Protein AF-A0A356QNK2-F1 (afdb_monomer)

pLDDT: mean 89.59, std 8.67, range [55.88, 98.56]

Radius of gyration: 54.63 Å; Cα contacts (8 Å, |Δi|>4): 125; chains: 1; bounding box: 116×27×136 Å

Mean predicted aligned error: 14.93 Å

Foldseek 3Di:
DKWAQQDLVQQWIFDADPVPRDTQDIDHADPQQWDDDPNDIDRDDDRDDHGDMDDDDDPPPDDPDCVVVVVVVVQQQDPPVCGGPVSVVVVVVVVVVVVVVVVVVVVVVVVVVVVVVVVVVCVVPVDDVVVVVVVVVVVVVVVVVVVVVVVVVVVVVVVVVVVD

Secondary structure (DSSP, 8-state):
-EEEEEETTTTEEEEE-TTT--EEEEEE--TTSEEEETTEEEE--S---TT-EEE----TT-TT--HHHHHHHHGGG--SSS--HHHHHHHHHHHHHHHHHHHHHHHHHHHHHHHHHHHHHHHHH---HHHHHHHHHHHHHHHHHHHHHHHHHHHHHHHHHHT-

Solvent-accessible surface area (backbone atoms only — not comparable to full-atom values): 9399 Å² total; per-residue (Å²): 65,31,41,34,26,73,31,46,91,73,36,29,34,33,35,25,40,66,88,78,65,44,81,74,47,76,48,58,42,48,100,79,37,34,41,78,55,99,95,42,80,48,71,63,83,83,88,73,49,61,72,42,73,44,79,53,75,84,69,88,82,44,94,86,67,54,64,70,57,52,53,57,57,46,49,53,64,31,82,86,79,66,46,15,62,67,47,44,52,50,49,54,53,50,52,51,51,53,51,53,51,52,51,51,54,53,48,55,52,49,54,50,52,49,51,53,49,52,52,51,49,48,62,72,71,49,74,54,64,67,59,52,48,50,52,49,50,52,52,50,51,51,50,53,49,51,54,49,52,51,51,53,50,52,51,53,52,48,52,58,62,76,72,112

Sequence (164 aa):
MTVNVIDASTGKVEFLDTATGSSLATRTLDSNQKVKAVGLEVELKGVLQTDDKFHITSNKNGSGDARNLFEIVSLQNSTDGTGGFSDIFASVVSGLGSTLQSTRVTNGSAEALHSASLEIEAGFSGVSLDEEAANLLQQQQAYQASARILSTAREIFRTLIDSI

Nearest PDB structures (foldseek):
  7peq-assembly1_AJ  TM=3.932E-01  e=8.819E+00  Homo sapiens

Structure (mmCIF, N/CA/C/O backbone):
data_AF-A0A356QNK2-F1
#
_entry.id   AF-A0A356QNK2-F1
#
loop_
_atom_site.group_PDB
_atom_site.id
_atom_site.type_symbol
_atom_site.label_atom_id
_atom_site.label_alt_id
_atom_site.label_comp_id
_atom_site.label_asym_id
_atom_site.label_entity_id
_atom_site.label_seq_id
_atom_site.pdbx_PDB_ins_code
_atom_site.Cartn_x
_atom_site.Cartn_y
_atom_site.Cartn_z
_atom_site.occupancy
_atom_site.B_iso_or_equiv
_atom_site.auth_seq_id
_atom_site.auth_comp_id
_atom_site.auth_asym_id
_atom_site.auth_atom_id
_atom_site.pdbx_PDB_model_num
ATOM 1 N N . MET A 1 1 ? 19.751 8.674 -38.294 1.00 92.25 1 MET A N 1
ATOM 2 C CA . MET A 1 1 ? 21.222 8.619 -38.393 1.00 92.25 1 MET A CA 1
ATOM 3 C C . MET A 1 1 ? 21.583 7.818 -39.627 1.00 92.25 1 MET A C 1
ATOM 5 O O . MET A 1 1 ? 20.882 6.858 -39.928 1.00 92.25 1 MET A O 1
ATOM 9 N N . THR A 1 2 ? 22.629 8.205 -40.344 1.00 94.06 2 THR A N 1
ATOM 10 C CA . THR A 1 2 ? 23.086 7.488 -41.540 1.00 94.06 2 THR A CA 1
ATOM 11 C C . THR A 1 2 ? 24.505 6.991 -41.304 1.00 94.06 2 THR A C 1
ATOM 13 O O . THR A 1 2 ? 25.341 7.755 -40.835 1.00 94.06 2 THR A O 1
ATOM 16 N N . VAL A 1 3 ? 24.776 5.727 -41.609 1.00 95.75 3 VAL A N 1
ATOM 17 C CA . VAL A 1 3 ? 26.130 5.166 -41.636 1.00 95.75 3 VAL A CA 1
ATOM 18 C C . VAL A 1 3 ? 26.544 5.060 -43.094 1.00 95.75 3 VAL A C 1
ATOM 20 O O . VAL A 1 3 ? 25.892 4.353 -43.857 1.00 95.75 3 VAL A O 1
ATOM 23 N N . ASN A 1 4 ? 27.583 5.793 -43.477 1.00 96.00 4 ASN A N 1
ATOM 24 C CA . ASN A 1 4 ? 28.154 5.775 -44.817 1.00 96.00 4 ASN A CA 1
ATOM 25 C C . ASN A 1 4 ? 29.465 4.983 -44.818 1.00 96.00 4 ASN A C 1
ATOM 27 O O . ASN A 1 4 ? 30.330 5.224 -43.972 1.00 96.00 4 ASN A O 1
ATOM 31 N N . VAL A 1 5 ? 29.640 4.061 -45.760 1.00 96.50 5 VAL A N 1
ATOM 32 C CA . VAL A 1 5 ? 30.906 3.344 -45.948 1.00 96.50 5 VAL A CA 1
ATOM 33 C C . VAL A 1 5 ? 31.844 4.226 -46.766 1.00 96.50 5 VAL A C 1
ATOM 35 O O . VAL A 1 5 ? 31.674 4.399 -47.967 1.00 96.50 5 VAL A O 1
ATOM 38 N N . ILE A 1 6 ? 32.851 4.800 -46.111 1.00 96.56 6 ILE A N 1
ATOM 39 C CA . ILE A 1 6 ? 33.817 5.707 -46.750 1.00 96.56 6 ILE A CA 1
ATOM 40 C C . ILE A 1 6 ? 34.873 4.926 -47.528 1.00 96.56 6 ILE A C 1
ATOM 42 O O . ILE A 1 6 ? 35.357 5.393 -48.555 1.00 96.56 6 ILE A O 1
ATOM 46 N N . ASP A 1 7 ? 35.240 3.746 -47.034 1.00 95.75 7 ASP A N 1
ATOM 47 C CA . ASP A 1 7 ? 36.164 2.848 -47.713 1.00 95.75 7 ASP A CA 1
ATOM 48 C C . ASP A 1 7 ? 35.915 1.407 -47.265 1.00 95.75 7 ASP A C 1
ATOM 50 O O . ASP A 1 7 ? 36.208 1.027 -46.128 1.00 95.75 7 ASP A O 1
ATOM 54 N N . ALA A 1 8 ? 35.379 0.598 -48.178 1.00 92.31 8 ALA A N 1
ATOM 55 C CA . ALA A 1 8 ? 35.088 -0.805 -47.915 1.00 92.31 8 ALA A CA 1
ATOM 56 C C . ALA A 1 8 ? 36.351 -1.664 -47.731 1.00 92.31 8 ALA A C 1
ATOM 58 O O . ALA A 1 8 ? 36.305 -2.657 -47.010 1.00 92.31 8 ALA A O 1
ATOM 59 N N . SER A 1 9 ? 37.485 -1.289 -48.336 1.00 92.25 9 SER A N 1
ATOM 60 C CA . SER A 1 9 ? 38.729 -2.071 -48.262 1.00 92.25 9 SER A CA 1
ATOM 61 C C . SER A 1 9 ? 39.385 -1.994 -46.885 1.00 92.25 9 SER A C 1
ATOM 63 O O . SER A 1 9 ? 39.953 -2.973 -46.404 1.00 92.25 9 SER A O 1
ATOM 65 N N . THR A 1 10 ? 39.259 -0.839 -46.232 1.00 92.00 10 THR A N 1
ATOM 66 C CA . THR A 1 10 ? 39.764 -0.607 -44.875 1.00 92.00 10 THR A CA 1
ATOM 67 C C . THR A 1 10 ? 38.680 -0.747 -43.811 1.00 92.00 10 THR A C 1
ATOM 69 O O . THR A 1 10 ? 38.996 -0.694 -42.626 1.00 92.00 10 THR A O 1
ATOM 72 N N . GLY A 1 11 ? 37.412 -0.923 -44.203 1.00 92.88 11 GLY A N 1
ATOM 73 C CA . GLY A 1 11 ? 36.267 -0.971 -43.292 1.00 92.88 11 GLY A CA 1
ATOM 74 C C . GLY A 1 11 ? 35.960 0.380 -42.639 1.00 92.88 11 GLY A C 1
ATOM 75 O O . GLY A 1 11 ? 35.397 0.424 -41.545 1.00 92.88 11 GLY A O 1
ATOM 76 N N . LYS A 1 12 ? 36.368 1.494 -43.255 1.00 96.31 12 LYS A N 1
ATOM 77 C CA . LYS A 1 12 ? 36.163 2.838 -42.708 1.00 96.31 12 LYS A CA 1
ATOM 78 C C . LYS A 1 12 ? 34.731 3.299 -42.961 1.00 96.31 12 LYS A C 1
ATOM 80 O O . LYS A 1 12 ? 34.274 3.352 -44.101 1.00 96.31 12 LYS A O 1
ATOM 85 N N . VAL A 1 13 ? 34.049 3.698 -41.895 1.00 96.75 13 VAL A N 1
ATOM 86 C CA . VAL A 1 13 ? 32.658 4.156 -41.908 1.00 96.75 13 VAL A CA 1
ATOM 87 C C . VAL A 1 13 ? 32.516 5.517 -41.234 1.00 96.75 13 VAL A C 1
ATOM 89 O O . VAL A 1 13 ? 33.253 5.865 -40.306 1.00 96.75 13 VAL A O 1
ATOM 92 N N . GLU A 1 14 ? 31.540 6.289 -41.687 1.00 96.62 14 GLU A N 1
ATOM 93 C CA . GLU A 1 14 ? 31.178 7.585 -41.131 1.00 96.62 14 GLU A CA 1
ATOM 94 C C . GLU A 1 14 ? 29.727 7.584 -40.658 1.00 96.62 14 GLU A C 1
ATOM 96 O O . GLU A 1 14 ? 28.812 7.184 -41.371 1.00 96.62 14 GLU A O 1
ATOM 101 N N . PHE A 1 15 ? 29.528 8.048 -39.433 1.00 96.00 15 PHE A N 1
ATOM 102 C CA . PHE A 1 15 ? 28.234 8.266 -38.817 1.00 96.00 15 PHE A CA 1
ATOM 103 C C . PHE A 1 15 ? 27.847 9.717 -39.045 1.00 96.00 15 PHE A C 1
ATOM 105 O O . PHE A 1 15 ? 28.530 10.624 -38.574 1.00 96.00 15 PHE A O 1
ATOM 112 N N . LEU A 1 16 ? 26.744 9.922 -39.751 1.00 95.44 16 LEU A N 1
ATOM 113 C CA . LEU A 1 16 ? 26.217 11.222 -40.133 1.00 95.44 16 LEU A CA 1
ATOM 114 C C . LEU A 1 16 ? 24.872 11.459 -39.444 1.00 95.44 16 LEU A C 1
ATOM 116 O O . LEU A 1 16 ? 24.028 10.555 -39.340 1.00 95.44 16 LEU A O 1
ATOM 120 N N . ASP A 1 17 ? 24.642 12.698 -39.020 1.00 93.38 17 ASP A N 1
ATOM 121 C CA . ASP A 1 17 ? 23.296 13.156 -38.710 1.00 93.38 17 ASP A CA 1
ATOM 122 C C . ASP A 1 17 ? 22.468 13.166 -40.003 1.00 93.38 17 ASP A C 1
ATOM 124 O O . ASP A 1 17 ? 22.880 13.725 -41.018 1.00 93.38 17 ASP A O 1
ATOM 128 N N . THR A 1 18 ? 21.306 12.511 -39.998 1.00 89.94 18 THR A N 1
ATOM 129 C CA . THR A 1 18 ? 20.489 12.372 -41.216 1.00 89.94 18 THR A CA 1
ATOM 130 C C . THR A 1 18 ? 19.808 13.680 -41.614 1.00 89.94 18 THR A C 1
ATOM 132 O O . THR A 1 18 ? 19.515 13.857 -42.792 1.00 89.94 18 THR A O 1
ATOM 135 N N . ALA A 1 19 ? 19.537 14.577 -40.663 1.00 89.62 19 ALA A N 1
ATOM 136 C CA . ALA A 1 19 ? 18.851 15.836 -40.927 1.00 89.62 19 ALA A CA 1
ATOM 137 C C . ALA A 1 19 ? 19.824 16.925 -41.394 1.00 89.62 19 ALA A C 1
ATOM 139 O O . ALA A 1 19 ? 19.501 17.671 -42.315 1.00 89.62 19 ALA A O 1
ATOM 140 N N . THR A 1 20 ? 21.009 17.015 -40.784 1.00 91.31 20 THR A N 1
ATOM 141 C CA . THR A 1 20 ? 21.987 18.072 -41.096 1.00 91.31 20 THR A CA 1
ATOM 142 C C . THR A 1 20 ? 23.108 17.623 -42.030 1.00 91.31 20 THR A C 1
ATOM 144 O O . THR A 1 20 ? 23.834 18.466 -42.553 1.00 91.31 20 THR A O 1
ATOM 147 N N . GLY A 1 21 ? 23.298 16.312 -42.215 1.00 89.25 21 GLY A N 1
ATOM 148 C CA . GLY A 1 21 ? 24.446 15.756 -42.936 1.00 89.25 21 GLY A CA 1
ATOM 149 C C . GLY A 1 21 ? 25.779 15.951 -42.207 1.00 89.25 21 GLY A C 1
ATOM 150 O O . GLY A 1 21 ? 26.836 15.716 -42.784 1.00 89.25 21 GLY A O 1
ATOM 151 N N . SER A 1 22 ? 25.759 16.409 -40.952 1.00 94.00 22 SER A N 1
ATOM 152 C CA . SER A 1 22 ? 26.977 16.645 -40.180 1.00 94.00 22 SER A CA 1
ATOM 153 C C . SER A 1 22 ? 27.625 15.327 -39.764 1.00 94.00 22 SER A C 1
ATOM 155 O O . SER A 1 22 ? 26.939 14.414 -39.303 1.00 94.00 22 SER A O 1
ATOM 157 N N . SER A 1 23 ? 28.951 15.246 -39.881 1.00 95.00 23 SER A N 1
ATOM 158 C CA . SER A 1 23 ? 29.724 14.110 -39.372 1.00 95.00 23 SER A CA 1
ATOM 159 C C . SER A 1 23 ? 29.684 14.090 -37.846 1.00 95.00 23 SER A C 1
ATOM 161 O O . SER A 1 23 ? 30.056 15.060 -37.185 1.00 95.00 23 SER A O 1
ATOM 163 N N . LEU A 1 24 ? 29.196 12.984 -37.290 1.00 94.06 24 LEU A N 1
ATOM 164 C CA . LEU A 1 24 ? 29.104 12.733 -35.854 1.00 94.06 24 LEU A CA 1
ATOM 165 C C . LEU A 1 24 ? 30.300 11.918 -35.357 1.00 94.06 24 LEU A C 1
ATOM 167 O O . LEU A 1 24 ? 30.791 12.136 -34.250 1.00 94.06 24 LEU A O 1
ATOM 171 N N . ALA A 1 25 ? 30.760 10.955 -36.159 1.00 95.19 25 ALA A N 1
ATOM 172 C CA . ALA A 1 25 ? 31.943 10.157 -35.866 1.00 95.19 25 ALA A CA 1
ATOM 173 C C . ALA A 1 25 ? 32.445 9.422 -37.113 1.00 95.19 25 ALA A C 1
ATOM 175 O O . ALA A 1 25 ? 31.658 8.899 -37.890 1.00 95.19 25 ALA A O 1
ATOM 176 N N . THR A 1 26 ? 33.758 9.251 -37.233 1.00 95.94 26 THR A N 1
ATOM 177 C CA . THR A 1 26 ? 34.367 8.334 -38.209 1.00 95.94 26 THR A CA 1
ATOM 178 C C . THR A 1 26 ? 35.043 7.191 -37.471 1.00 95.94 26 THR A C 1
ATOM 180 O O . THR A 1 26 ? 35.803 7.427 -36.529 1.00 95.94 26 THR A O 1
ATOM 183 N N . ARG A 1 27 ? 34.779 5.949 -37.863 1.00 95.81 27 ARG A N 1
ATOM 184 C CA . ARG A 1 27 ? 35.335 4.757 -37.213 1.00 95.81 27 ARG A CA 1
ATOM 185 C C . ARG A 1 27 ? 35.735 3.717 -38.251 1.00 95.81 27 ARG A C 1
ATOM 187 O O . ARG A 1 27 ? 35.353 3.814 -39.410 1.00 95.81 27 ARG A O 1
ATOM 194 N N . THR A 1 28 ? 36.500 2.730 -37.816 1.00 96.44 28 THR A N 1
ATOM 195 C CA . THR A 1 28 ? 36.845 1.560 -38.621 1.00 96.44 28 THR A CA 1
ATOM 196 C C . THR A 1 28 ? 36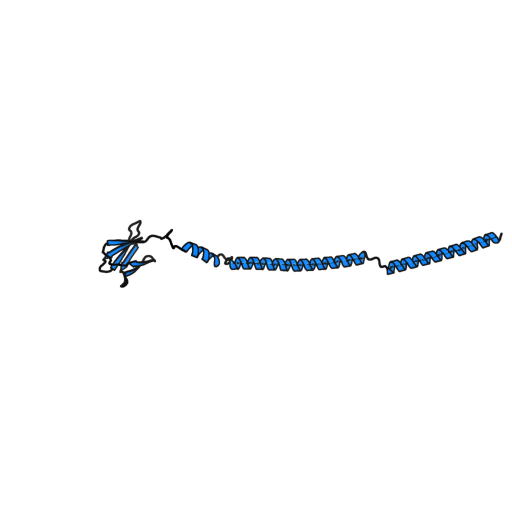.166 0.348 -38.005 1.00 96.44 28 THR A C 1
ATOM 198 O O . THR A 1 28 ? 36.162 0.209 -36.781 1.00 96.44 28 THR A O 1
ATOM 201 N N . LEU A 1 29 ? 35.550 -0.477 -38.845 1.00 95.81 29 LEU A N 1
ATOM 202 C CA . LEU A 1 29 ? 34.928 -1.732 -38.445 1.00 95.81 29 LEU A CA 1
ATOM 203 C C . LEU A 1 29 ? 35.991 -2.718 -37.939 1.00 95.81 29 LEU A C 1
ATOM 205 O O . LEU A 1 29 ? 37.120 -2.735 -38.430 1.00 95.81 29 LEU A O 1
ATOM 209 N N . ASP A 1 30 ? 35.629 -3.543 -36.960 1.00 94.88 30 ASP A N 1
ATOM 210 C CA . ASP A 1 30 ? 36.471 -4.652 -36.516 1.00 94.88 30 ASP A CA 1
ATOM 211 C C . ASP A 1 30 ? 36.414 -5.851 -37.487 1.00 94.88 30 ASP A C 1
ATOM 213 O O . ASP A 1 30 ? 35.732 -5.830 -38.515 1.00 94.88 30 ASP A O 1
ATOM 217 N N . SER A 1 31 ? 37.123 -6.934 -37.153 1.00 91.06 31 SER A N 1
ATOM 218 C CA . SER A 1 31 ? 37.157 -8.162 -37.962 1.00 91.06 31 SER A CA 1
ATOM 219 C C . SER A 1 31 ? 35.792 -8.842 -38.134 1.00 91.06 31 SER A C 1
ATOM 221 O O . SER A 1 31 ? 35.639 -9.672 -39.025 1.00 91.06 31 SER A O 1
ATOM 223 N N . ASN A 1 32 ? 34.811 -8.507 -37.293 1.00 92.12 32 ASN A N 1
ATOM 224 C CA . ASN A 1 32 ? 33.440 -9.009 -37.352 1.00 92.12 32 ASN A CA 1
ATOM 225 C C . ASN A 1 32 ? 32.480 -7.998 -38.003 1.00 92.12 32 ASN A C 1
ATOM 227 O O . ASN A 1 32 ? 31.267 -8.156 -37.882 1.00 92.12 32 ASN A O 1
ATOM 231 N N . GLN A 1 33 ? 33.003 -6.959 -38.664 1.00 92.88 33 GLN A N 1
ATOM 232 C CA . GLN A 1 33 ? 32.224 -5.853 -39.228 1.00 92.88 33 GLN A CA 1
ATOM 233 C C . GLN A 1 33 ? 31.363 -5.118 -38.181 1.00 92.88 33 GLN A C 1
ATOM 235 O O . GLN A 1 33 ? 30.271 -4.625 -38.484 1.00 92.88 33 GLN A O 1
ATOM 240 N N . LYS A 1 34 ? 31.849 -5.034 -36.935 1.00 95.56 34 LYS A N 1
ATOM 241 C CA . LYS A 1 34 ? 31.191 -4.313 -35.839 1.00 95.56 34 LYS A CA 1
ATOM 242 C C . LYS A 1 34 ? 31.905 -3.018 -35.510 1.00 95.56 34 LYS A C 1
ATOM 244 O O . LYS A 1 34 ? 33.118 -2.885 -35.661 1.00 95.56 34 LYS A O 1
ATOM 249 N N . VAL A 1 35 ? 31.145 -2.052 -35.009 1.00 95.56 35 VAL A N 1
ATOM 250 C CA . VAL A 1 35 ? 31.686 -0.779 -34.537 1.00 95.56 35 VAL A CA 1
ATOM 251 C C . VAL A 1 35 ? 30.792 -0.150 -33.476 1.00 95.56 35 VAL A C 1
ATOM 253 O O . VAL A 1 35 ? 29.566 -0.213 -33.555 1.00 95.56 35 VAL A O 1
ATOM 256 N N . LYS A 1 36 ? 31.420 0.501 -32.491 1.00 95.38 36 LYS A N 1
ATOM 257 C CA . LYS A 1 36 ? 30.741 1.340 -31.498 1.00 95.38 36 LYS A CA 1
ATOM 258 C C . LYS A 1 36 ? 30.969 2.813 -31.806 1.00 95.38 36 LYS A C 1
ATOM 260 O O . LYS A 1 36 ? 32.108 3.283 -31.825 1.00 95.38 36 LYS A O 1
ATOM 265 N N . ALA A 1 37 ? 29.892 3.556 -32.011 1.00 93.00 37 ALA A N 1
ATOM 266 C CA . ALA A 1 37 ? 29.927 5.001 -32.204 1.00 93.00 37 ALA A CA 1
ATOM 267 C C . ALA A 1 37 ? 28.615 5.611 -31.719 1.00 93.00 37 ALA A C 1
ATOM 269 O O . ALA A 1 37 ? 27.583 4.951 -31.769 1.00 93.00 37 ALA A O 1
ATOM 270 N N . VAL A 1 38 ? 28.649 6.871 -31.266 1.00 90.94 38 VAL A N 1
ATOM 271 C CA . VAL A 1 38 ? 27.440 7.641 -30.900 1.00 90.94 38 VAL A CA 1
ATOM 272 C C . VAL A 1 38 ? 26.459 6.876 -29.987 1.00 90.94 38 VAL A C 1
ATOM 274 O O . VAL A 1 38 ? 25.247 6.990 -30.114 1.00 90.94 38 VAL A O 1
ATOM 277 N N . GLY A 1 39 ? 26.996 6.072 -29.058 1.00 88.75 39 GLY A N 1
ATOM 278 C CA . GLY A 1 39 ? 26.214 5.280 -28.098 1.00 88.75 39 GLY A CA 1
ATOM 279 C C . GLY A 1 39 ? 25.556 4.013 -28.662 1.00 88.75 39 GLY A C 1
ATOM 280 O O . GLY A 1 39 ? 24.824 3.349 -27.935 1.00 88.75 39 GLY A O 1
ATOM 281 N N . LEU A 1 40 ? 25.817 3.660 -29.922 1.00 89.69 40 LEU A N 1
ATOM 282 C CA . LEU A 1 40 ? 25.269 2.487 -30.602 1.00 89.69 40 LEU A CA 1
ATOM 283 C C . LEU A 1 40 ? 26.383 1.500 -30.969 1.00 89.69 40 LEU A C 1
ATOM 285 O O . LEU A 1 40 ? 27.487 1.904 -31.336 1.00 89.69 40 LEU A O 1
ATOM 289 N N . GLU A 1 41 ? 26.077 0.205 -30.896 1.00 93.69 41 GLU A N 1
ATOM 290 C CA . GLU A 1 41 ? 26.861 -0.854 -31.535 1.00 93.69 41 GLU A CA 1
ATOM 291 C C . GLU A 1 41 ? 26.154 -1.242 -32.835 1.00 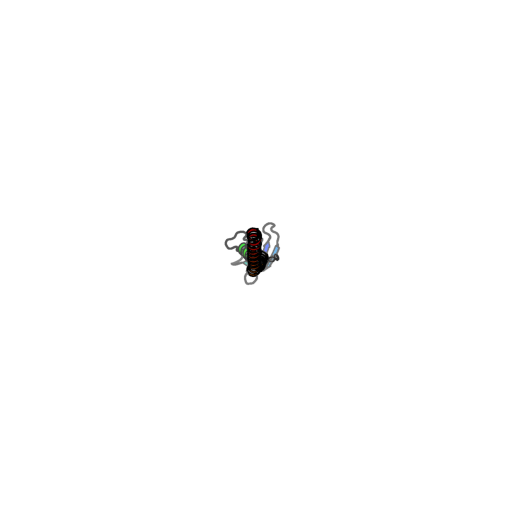93.69 41 GLU A C 1
ATOM 293 O O . GLU A 1 41 ? 24.972 -1.587 -32.824 1.00 93.69 41 GLU A O 1
ATOM 298 N N . VAL A 1 42 ? 26.865 -1.142 -33.955 1.00 92.62 42 VAL A N 1
ATOM 299 C CA . VAL A 1 42 ? 26.346 -1.461 -35.286 1.00 92.62 42 VAL A CA 1
ATOM 300 C C . VAL A 1 42 ? 27.165 -2.605 -35.859 1.00 92.62 42 VAL A C 1
ATOM 302 O O . VAL A 1 42 ? 28.391 -2.540 -35.878 1.00 92.62 42 VAL A O 1
ATOM 305 N N . GLU A 1 43 ? 26.473 -3.637 -36.330 1.00 94.88 43 GLU A N 1
ATOM 306 C CA . GLU A 1 43 ? 27.036 -4.744 -37.099 1.00 94.88 43 GLU A CA 1
ATOM 307 C C . GLU A 1 43 ? 26.515 -4.631 -38.530 1.00 94.88 43 GLU A C 1
ATOM 309 O O . GLU A 1 43 ? 25.303 -4.688 -38.757 1.00 94.88 43 GLU A O 1
ATOM 314 N N . LEU A 1 44 ? 27.422 -4.448 -39.486 1.00 92.38 44 LEU A N 1
ATOM 315 C CA . LEU A 1 44 ? 27.075 -4.470 -40.901 1.00 92.38 44 LEU A CA 1
ATOM 316 C C . LEU A 1 44 ? 27.298 -5.889 -41.422 1.00 92.38 44 LEU A C 1
ATOM 318 O O . LEU A 1 44 ? 28.328 -6.500 -41.159 1.00 92.38 44 LEU A O 1
ATOM 322 N N . LYS A 1 45 ? 26.306 -6.444 -42.118 1.00 91.19 45 LYS A N 1
ATOM 323 C CA . LYS A 1 45 ? 26.370 -7.806 -42.658 1.00 91.19 45 LYS A CA 1
ATOM 324 C C . LYS A 1 45 ? 26.374 -7.767 -44.175 1.00 91.19 45 LYS A C 1
ATOM 326 O O . LYS A 1 45 ? 25.572 -7.055 -44.771 1.00 91.19 45 LYS A O 1
ATOM 331 N N . GLY A 1 46 ? 27.210 -8.607 -44.778 1.00 90.00 46 GLY A N 1
ATOM 332 C CA . GLY A 1 46 ? 27.313 -8.769 -46.226 1.00 90.00 46 GLY A CA 1
ATOM 333 C C . GLY A 1 46 ? 28.672 -8.339 -46.773 1.00 90.00 46 GLY A C 1
ATOM 334 O O . GLY A 1 46 ? 29.664 -8.283 -46.045 1.00 90.00 46 GLY A O 1
ATOM 335 N N . VAL A 1 47 ? 28.706 -8.081 -48.080 1.00 90.81 47 VAL A N 1
ATOM 336 C CA . VAL A 1 47 ? 29.865 -7.509 -48.772 1.00 90.81 47 VAL A CA 1
ATOM 337 C C . VAL A 1 47 ? 29.613 -6.015 -48.907 1.00 90.81 47 VAL A C 1
ATOM 339 O O . VAL A 1 47 ? 28.707 -5.620 -49.634 1.00 90.81 47 VAL A O 1
ATOM 342 N N . LEU A 1 48 ? 30.385 -5.207 -48.184 1.00 93.31 48 LEU A N 1
ATOM 343 C CA . LEU A 1 48 ? 30.259 -3.751 -48.210 1.00 93.31 48 LEU A CA 1
ATOM 344 C C . LEU A 1 48 ? 30.908 -3.173 -49.467 1.00 93.31 48 LEU A C 1
ATOM 346 O O . LEU A 1 48 ? 31.970 -3.635 -49.895 1.00 93.31 48 LEU A O 1
ATOM 350 N N . GLN A 1 49 ? 30.302 -2.128 -50.017 1.00 95.69 49 GLN A N 1
ATOM 351 C CA . GLN A 1 49 ? 30.869 -1.306 -51.078 1.00 95.69 49 GLN A CA 1
ATOM 352 C C . GLN A 1 49 ? 31.086 0.123 -50.582 1.00 95.69 49 GLN A C 1
ATOM 354 O O . GLN A 1 49 ? 30.381 0.629 -49.711 1.00 95.69 49 GLN A O 1
ATOM 359 N N . THR A 1 50 ? 32.108 0.784 -51.123 1.00 95.06 50 THR A N 1
ATOM 360 C CA . THR A 1 50 ? 32.325 2.207 -50.857 1.00 95.06 50 THR A CA 1
ATOM 361 C C . THR A 1 50 ? 31.121 3.008 -51.361 1.00 95.06 50 THR A C 1
ATOM 363 O O . THR A 1 50 ? 30.675 2.791 -52.485 1.00 95.06 50 THR A O 1
ATOM 366 N N . ASP A 1 51 ? 30.645 3.943 -50.537 1.00 94.06 51 ASP A N 1
ATOM 367 C CA . ASP A 1 51 ? 29.409 4.734 -50.670 1.00 94.06 51 ASP A CA 1
ATOM 368 C C . ASP A 1 51 ? 28.092 4.008 -50.315 1.00 94.06 51 ASP A C 1
ATOM 370 O O . ASP A 1 51 ? 27.011 4.585 -50.476 1.00 94.06 51 ASP A O 1
ATOM 374 N N . ASP A 1 52 ? 28.150 2.793 -49.749 1.00 95.12 52 ASP A N 1
ATOM 375 C CA . ASP A 1 52 ? 26.975 2.168 -49.127 1.00 95.12 52 ASP A CA 1
ATOM 376 C C . ASP A 1 52 ? 26.438 3.027 -47.975 1.00 95.12 52 ASP A C 1
ATOM 378 O O . ASP A 1 52 ? 27.180 3.442 -47.078 1.00 95.12 52 ASP A O 1
ATOM 382 N N . LYS A 1 53 ? 25.117 3.246 -47.961 1.00 94.25 53 LYS A N 1
ATOM 383 C CA . LYS A 1 53 ? 24.422 4.073 -46.966 1.00 94.25 53 LYS A CA 1
ATOM 384 C C . LYS A 1 53 ? 23.360 3.271 -46.232 1.00 94.25 53 LYS A C 1
ATOM 386 O O . LYS A 1 53 ? 22.396 2.792 -46.824 1.00 94.25 53 LYS A O 1
ATOM 391 N N . PHE A 1 54 ? 23.498 3.202 -44.914 1.00 93.25 54 PHE A N 1
ATOM 392 C CA . PHE A 1 54 ? 22.548 2.543 -44.024 1.00 93.25 54 PHE A CA 1
ATOM 393 C C . PHE A 1 54 ? 21.844 3.578 -43.155 1.00 93.25 54 PHE A C 1
ATOM 395 O O . PHE A 1 54 ? 22.487 4.361 -42.456 1.00 93.25 54 PHE A O 1
ATOM 402 N N . HIS A 1 55 ? 20.514 3.574 -43.161 1.00 90.56 55 HIS A N 1
ATOM 403 C CA . HIS A 1 55 ? 19.723 4.477 -42.331 1.00 90.56 55 HIS A CA 1
ATOM 404 C C . HIS A 1 55 ? 19.278 3.779 -41.049 1.00 90.56 55 HIS A C 1
ATOM 406 O O . HIS A 1 55 ? 18.556 2.787 -41.075 1.00 90.56 55 HIS A O 1
ATOM 412 N N . ILE A 1 56 ? 19.690 4.336 -39.915 1.00 87.94 56 ILE A N 1
ATOM 413 C CA . ILE A 1 56 ? 19.273 3.912 -38.583 1.00 87.94 56 ILE A CA 1
ATOM 414 C C . ILE A 1 56 ? 18.229 4.910 -38.084 1.00 87.94 56 ILE A C 1
ATOM 416 O O . ILE A 1 56 ? 18.515 6.098 -37.875 1.00 87.94 56 ILE A O 1
ATOM 420 N N . THR A 1 57 ? 17.007 4.417 -37.903 1.00 84.38 57 THR A N 1
ATOM 421 C CA . THR A 1 57 ? 15.851 5.184 -37.431 1.00 84.38 57 THR A CA 1
ATOM 422 C C . THR A 1 57 ? 15.357 4.654 -36.092 1.00 84.38 57 THR A C 1
ATOM 424 O O . THR A 1 57 ? 15.476 3.467 -35.796 1.00 84.38 57 THR A O 1
ATOM 427 N N . SER A 1 58 ? 14.761 5.528 -35.279 1.00 77.62 58 SER A N 1
ATOM 428 C CA . SER A 1 58 ? 14.103 5.095 -34.046 1.00 77.62 58 SER A CA 1
ATOM 429 C C . SER A 1 58 ? 12.898 4.219 -34.374 1.00 77.62 58 SER A C 1
ATOM 431 O O . SER A 1 58 ? 12.055 4.594 -35.190 1.00 77.62 58 SER A O 1
ATOM 433 N N . ASN A 1 59 ? 12.785 3.079 -33.699 1.00 76.44 59 ASN A N 1
ATOM 434 C CA . ASN A 1 59 ? 11.664 2.165 -33.855 1.00 76.44 59 ASN A CA 1
ATOM 435 C C . ASN A 1 59 ? 10.441 2.621 -33.039 1.00 76.44 59 ASN A C 1
ATOM 437 O O . ASN A 1 59 ? 9.935 1.887 -32.198 1.00 76.44 59 ASN A O 1
ATOM 441 N N . LYS A 1 60 ? 9.997 3.872 -33.213 1.00 67.81 60 LYS A N 1
ATOM 442 C CA . LYS A 1 60 ? 9.033 4.512 -32.299 1.00 67.81 60 LYS A CA 1
ATOM 443 C C . LYS A 1 60 ? 7.643 3.845 -32.270 1.00 67.81 60 LYS A C 1
ATOM 445 O O . LYS A 1 60 ? 6.885 4.173 -31.376 1.00 67.81 60 LYS A O 1
ATOM 450 N N . ASN A 1 61 ? 7.337 2.912 -33.179 1.00 68.75 61 ASN A N 1
ATOM 45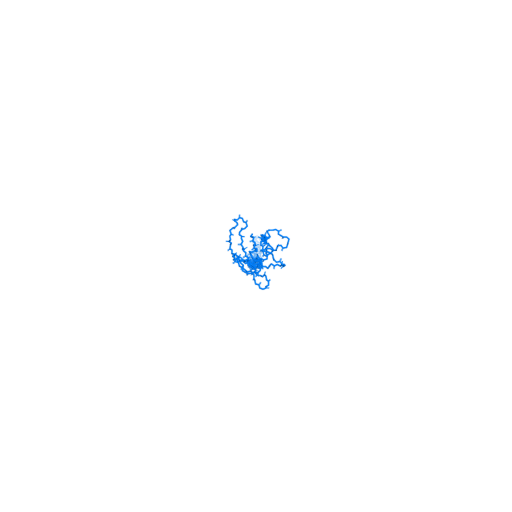1 C CA . ASN A 1 61 ? 6.095 2.120 -33.219 1.00 68.75 61 ASN A CA 1
ATOM 452 C C . ASN A 1 61 ? 6.303 0.737 -33.877 1.00 68.75 61 ASN A C 1
ATOM 454 O O . ASN A 1 61 ? 5.426 0.241 -34.586 1.00 68.75 61 ASN A O 1
ATOM 458 N N . GLY A 1 62 ? 7.488 0.137 -33.757 1.00 74.75 62 GLY A N 1
ATOM 459 C CA . GLY A 1 62 ? 7.732 -1.142 -34.423 1.00 74.75 62 GLY A CA 1
ATOM 460 C C . GLY A 1 62 ? 6.999 -2.299 -33.780 1.00 74.75 62 GLY A C 1
ATOM 461 O O . GLY A 1 62 ? 6.883 -2.379 -32.559 1.00 74.75 62 GLY A O 1
ATOM 462 N N . SER A 1 63 ? 6.598 -3.257 -34.610 1.00 77.56 63 SER A N 1
ATOM 463 C CA . SER A 1 63 ? 6.189 -4.572 -34.126 1.00 77.56 63 SER A CA 1
ATOM 464 C C . SER A 1 63 ? 7.323 -5.185 -33.294 1.00 77.56 63 SER A C 1
ATOM 466 O O . SER A 1 63 ? 8.445 -5.313 -33.783 1.00 77.56 63 SER A O 1
ATOM 468 N N . GLY A 1 64 ? 7.036 -5.538 -32.038 1.00 78.75 64 GLY A N 1
ATOM 469 C CA . GLY A 1 64 ? 8.015 -6.088 -31.091 1.00 78.75 64 GLY A CA 1
ATOM 470 C C . GLY A 1 64 ? 8.660 -5.076 -30.133 1.00 78.75 64 GLY A C 1
ATOM 471 O O . GLY A 1 64 ? 9.522 -5.468 -29.350 1.00 78.75 64 GLY A O 1
ATOM 472 N N . ASP A 1 65 ? 8.261 -3.800 -30.149 1.00 82.38 65 ASP A N 1
ATOM 473 C CA . ASP A 1 65 ? 8.681 -2.843 -29.119 1.00 82.38 65 ASP A CA 1
ATOM 474 C C . ASP A 1 65 ? 7.946 -3.098 -27.789 1.00 82.38 65 ASP A C 1
ATOM 476 O O . ASP A 1 65 ? 6.727 -2.957 -27.699 1.00 82.38 65 ASP A O 1
ATOM 480 N N . ALA A 1 66 ? 8.696 -3.474 -26.750 1.00 86.38 66 ALA A N 1
ATOM 481 C CA . ALA A 1 66 ? 8.174 -3.779 -25.417 1.00 86.38 66 ALA A CA 1
ATOM 482 C C . ALA A 1 66 ? 8.478 -2.691 -24.368 1.00 86.38 66 ALA A C 1
ATOM 484 O O . ALA A 1 66 ? 8.300 -2.933 -23.175 1.00 86.38 66 ALA A O 1
ATOM 485 N N . ARG A 1 67 ? 8.929 -1.489 -24.761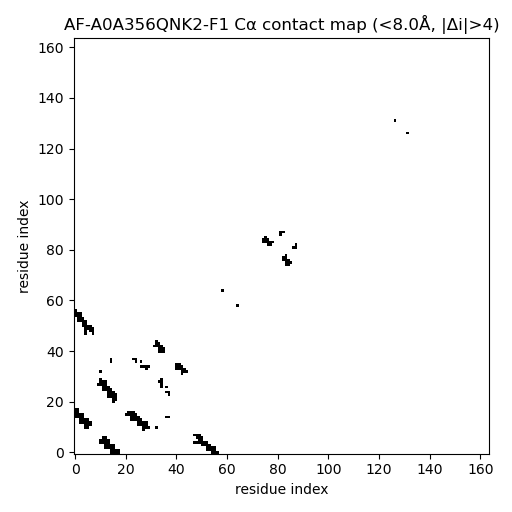 1.00 86.06 67 ARG A N 1
ATOM 486 C CA . ARG A 1 67 ? 9.303 -0.423 -23.806 1.00 86.06 67 ARG A CA 1
ATOM 487 C C . ARG A 1 67 ? 8.160 -0.039 -22.869 1.00 86.06 67 ARG A C 1
ATOM 489 O O . ARG A 1 67 ? 8.375 0.031 -21.666 1.00 86.06 67 ARG A O 1
ATOM 496 N N . ASN A 1 68 ? 6.940 0.085 -23.392 1.00 84.69 68 ASN A N 1
ATOM 497 C CA . ASN A 1 68 ? 5.759 0.358 -22.568 1.00 84.69 68 ASN A CA 1
ATOM 498 C C . ASN A 1 68 ? 5.468 -0.774 -21.562 1.00 84.69 68 ASN A C 1
ATOM 500 O O . ASN A 1 68 ? 5.038 -0.518 -20.444 1.00 84.69 68 ASN A O 1
ATOM 504 N N . LEU A 1 69 ? 5.737 -2.034 -21.925 1.00 88.00 69 LEU A N 1
ATOM 505 C CA . LEU A 1 69 ? 5.588 -3.158 -20.998 1.00 88.00 69 LEU A CA 1
ATOM 506 C C . LEU A 1 69 ? 6.621 -3.083 -19.868 1.00 88.00 69 LEU A C 1
ATOM 508 O O . LEU A 1 69 ? 6.277 -3.325 -18.716 1.00 88.00 69 LEU A O 1
ATOM 512 N N . PHE A 1 70 ? 7.866 -2.710 -20.176 1.00 88.62 70 PHE A N 1
ATOM 513 C CA . PHE A 1 70 ? 8.889 -2.492 -19.152 1.00 88.62 70 PHE A CA 1
ATOM 514 C C . PHE A 1 70 ? 8.542 -1.326 -18.227 1.00 88.62 70 PHE A C 1
ATOM 516 O O . PHE A 1 70 ? 8.762 -1.441 -17.024 1.00 88.62 70 PHE A O 1
ATOM 523 N N . GLU A 1 71 ? 7.953 -0.249 -18.750 1.00 86.75 71 GLU A N 1
ATOM 524 C CA . GLU A 1 71 ? 7.444 0.847 -17.919 1.00 86.75 71 GLU A CA 1
ATOM 525 C C . GLU A 1 71 ? 6.331 0.359 -16.979 1.00 86.75 71 GLU A C 1
ATOM 527 O O . GLU A 1 71 ? 6.412 0.597 -15.776 1.00 86.75 71 GLU A O 1
ATOM 532 N N . ILE A 1 72 ? 5.367 -0.430 -17.467 1.00 85.12 72 ILE A N 1
ATOM 533 C CA . ILE A 1 72 ? 4.320 -1.035 -16.621 1.00 85.12 72 ILE A CA 1
ATOM 534 C C . ILE A 1 72 ? 4.922 -1.938 -15.534 1.00 85.12 72 ILE A C 1
ATOM 536 O O . ILE A 1 72 ? 4.528 -1.848 -14.373 1.00 85.12 72 ILE A O 1
ATOM 540 N N . VAL A 1 73 ? 5.890 -2.792 -15.879 1.00 87.56 73 VAL A N 1
ATOM 541 C CA . VAL A 1 73 ? 6.575 -3.660 -14.904 1.00 87.56 73 VAL A CA 1
ATOM 542 C C . VAL A 1 73 ? 7.369 -2.829 -13.896 1.00 87.56 73 VAL A C 1
ATOM 544 O O . VAL A 1 73 ? 7.419 -3.176 -12.719 1.00 87.56 73 VAL A O 1
ATOM 547 N N . SER A 1 74 ? 7.956 -1.707 -14.315 1.00 85.44 74 SER A N 1
ATOM 548 C CA . SER A 1 74 ? 8.710 -0.832 -13.415 1.00 85.44 74 SER A CA 1
ATOM 549 C C . SER A 1 74 ? 7.837 -0.191 -12.332 1.00 85.44 74 SER A C 1
ATOM 551 O O . SER A 1 74 ? 8.322 -0.004 -11.218 1.00 85.44 74 SER A O 1
ATOM 553 N N . LEU A 1 75 ? 6.539 0.028 -12.595 1.00 83.25 75 LEU A N 1
ATOM 554 C CA . LEU A 1 75 ? 5.583 0.514 -11.587 1.00 83.25 75 LEU A CA 1
ATOM 555 C C . LEU A 1 75 ? 5.429 -0.452 -10.404 1.00 83.25 75 LEU A C 1
ATOM 557 O O . LEU A 1 75 ? 5.102 -0.024 -9.299 1.00 83.25 75 LEU A O 1
ATOM 561 N N . GLN A 1 76 ? 5.715 -1.746 -10.592 1.00 83.06 76 GLN A N 1
ATOM 562 C CA . GLN A 1 76 ? 5.757 -2.703 -9.485 1.00 83.06 76 GLN A CA 1
ATOM 563 C C . GLN A 1 76 ? 6.820 -2.335 -8.442 1.00 83.06 76 GLN A C 1
ATOM 565 O O . GLN A 1 76 ? 6.647 -2.667 -7.277 1.00 83.06 76 GLN A O 1
ATOM 570 N N . ASN A 1 77 ? 7.900 -1.664 -8.843 1.00 79.56 77 ASN A N 1
ATOM 571 C CA . ASN A 1 77 ? 9.025 -1.306 -7.979 1.00 79.56 77 ASN A CA 1
ATOM 572 C C . ASN A 1 77 ? 9.137 0.215 -7.806 1.00 79.56 77 ASN A C 1
ATOM 574 O O . ASN A 1 77 ? 10.249 0.728 -7.675 1.00 79.56 77 ASN A O 1
ATOM 578 N N . SER A 1 78 ? 8.012 0.937 -7.885 1.00 73.38 78 SER A N 1
ATOM 579 C CA . SER A 1 78 ? 8.016 2.401 -7.880 1.00 73.38 78 SER A CA 1
ATOM 580 C C . SER A 1 78 ? 8.823 2.967 -6.705 1.00 73.38 78 SER A C 1
ATOM 582 O O . SER A 1 78 ? 8.676 2.546 -5.556 1.00 73.38 78 SER A O 1
ATOM 584 N N . THR A 1 79 ? 9.714 3.915 -7.008 1.00 66.12 79 THR A N 1
ATOM 585 C CA . THR A 1 79 ? 10.631 4.555 -6.047 1.00 66.12 79 THR A CA 1
ATOM 586 C C . THR A 1 79 ? 10.122 5.914 -5.567 1.00 66.12 79 THR A C 1
ATOM 588 O O . THR A 1 79 ? 10.873 6.687 -4.978 1.00 66.12 79 THR A O 1
ATOM 591 N N . ASP A 1 80 ? 8.859 6.233 -5.833 1.00 73.69 80 ASP A N 1
ATOM 592 C CA . ASP A 1 80 ? 8.164 7.468 -5.441 1.00 73.69 80 ASP A CA 1
ATOM 593 C C . ASP A 1 80 ? 7.913 7.589 -3.924 1.00 73.69 80 ASP A C 1
ATOM 595 O O . ASP A 1 80 ? 7.288 8.540 -3.462 1.00 73.69 80 ASP A O 1
ATOM 599 N N . GLY A 1 81 ? 8.447 6.660 -3.127 1.00 68.19 81 GLY A N 1
ATOM 600 C CA . GLY A 1 81 ? 8.369 6.666 -1.666 1.00 68.19 81 GLY A CA 1
ATOM 601 C C . GLY A 1 81 ? 7.095 6.031 -1.109 1.00 68.19 81 GLY A C 1
ATOM 602 O O . GLY A 1 81 ? 7.028 5.770 0.089 1.00 68.19 81 GLY A O 1
ATOM 603 N N . THR A 1 82 ? 6.117 5.725 -1.965 1.00 68.25 82 THR A N 1
ATOM 604 C CA . THR A 1 82 ? 4.903 4.964 -1.625 1.00 68.25 82 THR A CA 1
ATOM 605 C C . THR A 1 82 ? 5.075 3.448 -1.743 1.00 68.25 82 THR A C 1
ATOM 607 O O . THR A 1 82 ? 4.241 2.703 -1.228 1.00 68.25 82 THR A O 1
ATOM 610 N N . GLY A 1 83 ? 6.174 3.001 -2.357 1.00 74.00 83 GLY A N 1
ATOM 611 C CA . GLY A 1 83 ? 6.453 1.593 -2.618 1.00 74.00 83 GLY A CA 1
ATOM 612 C C . GLY A 1 83 ? 5.689 1.061 -3.829 1.00 74.00 83 GLY A C 1
ATOM 613 O O . GLY A 1 83 ? 4.906 1.763 -4.471 1.00 74.00 83 GLY A O 1
ATOM 614 N N . GLY A 1 84 ? 5.934 -0.205 -4.151 1.00 85.56 84 GLY A N 1
ATOM 615 C CA . GLY A 1 84 ? 5.248 -0.892 -5.238 1.00 85.56 84 GLY A CA 1
ATOM 616 C C . GLY A 1 84 ? 3.767 -1.140 -4.960 1.00 85.56 84 GLY A C 1
ATOM 617 O O . GLY A 1 84 ? 3.289 -0.993 -3.834 1.00 85.56 84 GLY A O 1
ATOM 618 N N . PHE A 1 85 ? 3.032 -1.644 -5.957 1.00 85.69 85 PHE A N 1
ATOM 619 C CA . PHE A 1 85 ? 1.633 -2.064 -5.767 1.00 85.69 85 PHE A CA 1
ATOM 620 C C . PHE A 1 85 ? 1.445 -3.028 -4.581 1.00 85.69 85 PHE A C 1
ATOM 622 O O . PHE A 1 85 ? 0.457 -2.926 -3.853 1.00 85.69 85 PHE A O 1
ATOM 629 N N . SER A 1 86 ? 2.400 -3.937 -4.363 1.00 86.19 86 SER A N 1
ATOM 630 C CA . SER A 1 86 ? 2.383 -4.875 -3.235 1.00 86.19 86 SER A CA 1
ATOM 631 C C . SER A 1 86 ? 2.515 -4.176 -1.882 1.00 86.19 86 SER A C 1
ATOM 633 O O . SER A 1 86 ? 1.819 -4.549 -0.939 1.00 86.19 86 SER A O 1
ATOM 635 N N . ASP A 1 87 ? 3.367 -3.155 -1.787 1.00 87.25 87 ASP A N 1
ATOM 636 C CA . ASP A 1 87 ? 3.594 -2.407 -0.546 1.00 87.25 87 ASP A CA 1
ATOM 637 C C . ASP A 1 87 ? 2.374 -1.553 -0.201 1.00 87.25 87 ASP A C 1
ATOM 639 O O . ASP A 1 87 ? 1.907 -1.554 0.940 1.00 87.25 87 ASP A O 1
ATOM 643 N N . ILE A 1 88 ? 1.796 -0.894 -1.210 1.00 88.94 88 ILE A N 1
ATOM 644 C CA . ILE A 1 88 ? 0.550 -0.132 -1.073 1.00 88.94 88 ILE A CA 1
ATOM 645 C C . ILE A 1 88 ? -0.570 -1.054 -0.582 1.00 88.94 88 ILE A C 1
ATOM 647 O O . ILE A 1 88 ? -1.266 -0.730 0.383 1.00 88.94 88 ILE A O 1
ATOM 651 N N . PHE A 1 89 ? -0.723 -2.228 -1.199 1.00 90.94 89 PHE A N 1
ATOM 652 C CA . PHE A 1 89 ? -1.729 -3.202 -0.784 1.00 90.94 89 PHE A CA 1
ATOM 653 C C . PHE A 1 89 ? -1.503 -3.688 0.656 1.00 90.94 89 PHE A C 1
ATOM 655 O O . PHE A 1 89 ? -2.442 -3.705 1.455 1.00 90.94 89 PHE A O 1
ATOM 662 N N . ALA A 1 90 ? -0.262 -4.023 1.020 1.00 91.56 90 ALA A N 1
ATOM 663 C CA . ALA A 1 90 ? 0.087 -4.443 2.375 1.00 91.56 90 ALA A CA 1
ATOM 664 C C . ALA A 1 90 ? -0.204 -3.347 3.415 1.00 91.56 90 ALA A C 1
ATOM 666 O O . ALA A 1 90 ? -0.739 -3.641 4.487 1.00 91.56 9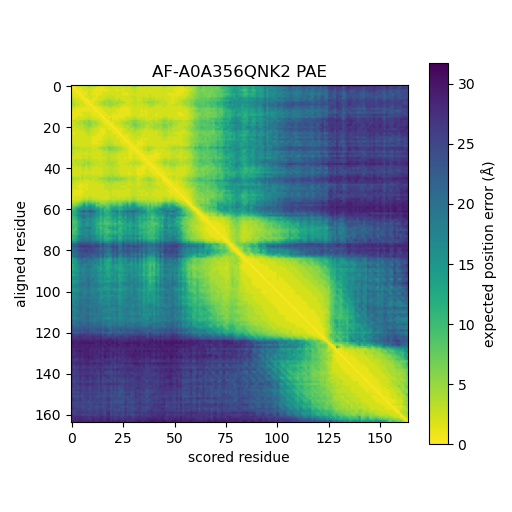0 ALA A O 1
ATOM 667 N N . SER A 1 91 ? 0.085 -2.085 3.087 1.00 92.19 91 SER A N 1
ATOM 668 C CA . SER A 1 91 ? -0.204 -0.926 3.937 1.00 92.19 91 SER A CA 1
ATOM 669 C C . SER A 1 91 ? -1.705 -0.764 4.191 1.00 92.19 91 SER A C 1
ATOM 671 O O . SER A 1 91 ? -2.127 -0.632 5.341 1.00 92.19 91 SER A O 1
ATOM 673 N N . VAL A 1 92 ? -2.532 -0.874 3.144 1.00 94.50 92 VAL A N 1
ATOM 674 C CA . VAL A 1 92 ? -3.999 -0.805 3.266 1.00 94.50 92 VAL A CA 1
ATOM 675 C C . VAL A 1 92 ? -4.537 -1.928 4.154 1.00 94.50 92 VAL A C 1
ATOM 677 O O . VAL A 1 92 ? -5.327 -1.669 5.064 1.00 94.50 92 VAL A O 1
ATOM 680 N N . VAL A 1 93 ? -4.095 -3.170 3.932 1.00 97.31 93 VAL A N 1
ATOM 681 C CA . VAL A 1 93 ? -4.537 -4.329 4.728 1.00 97.31 93 VAL A CA 1
ATOM 682 C C . VAL A 1 93 ? -4.109 -4.193 6.191 1.00 97.31 93 VAL A C 1
ATOM 684 O O . VAL A 1 93 ? -4.909 -4.445 7.093 1.00 97.31 93 VAL A O 1
ATOM 687 N N . SER A 1 94 ? -2.874 -3.752 6.438 1.00 96.94 94 SER A N 1
ATOM 688 C CA . SER A 1 94 ? -2.354 -3.509 7.787 1.00 96.94 94 SER A CA 1
ATOM 689 C C . SER A 1 94 ? -3.136 -2.405 8.509 1.00 96.94 94 SER A C 1
ATOM 691 O O . SER A 1 94 ? -3.562 -2.587 9.652 1.00 96.94 94 SER A O 1
ATOM 693 N N . GLY A 1 95 ? -3.406 -1.291 7.819 1.00 97.38 95 GLY A N 1
ATOM 694 C CA . GLY A 1 95 ? -4.215 -0.190 8.339 1.00 97.38 95 GLY A CA 1
ATOM 695 C C . GLY A 1 95 ? -5.621 -0.644 8.728 1.00 97.38 95 GLY A C 1
ATOM 696 O O . GLY A 1 95 ? -6.052 -0.405 9.856 1.00 97.38 95 GLY A O 1
ATOM 697 N N . LEU A 1 96 ? -6.297 -1.384 7.844 1.00 98.06 96 LEU A N 1
ATOM 698 C CA . LEU A 1 96 ? -7.615 -1.955 8.128 1.00 98.06 96 LEU A CA 1
ATOM 699 C C . LEU A 1 96 ? -7.581 -2.906 9.334 1.00 98.06 96 LEU A C 1
ATOM 701 O O . LEU A 1 96 ? -8.456 -2.837 10.198 1.00 98.06 96 LEU A O 1
ATOM 705 N N . GLY A 1 97 ? -6.566 -3.770 9.420 1.00 98.19 97 GLY A N 1
ATOM 706 C CA . GLY A 1 97 ? -6.383 -4.685 10.548 1.00 98.19 97 GLY A CA 1
ATOM 707 C C . GLY A 1 97 ? -6.212 -3.952 11.881 1.00 98.19 97 GLY A C 1
ATOM 708 O O . GLY A 1 97 ? -6.845 -4.319 12.873 1.00 98.19 97 GLY A O 1
ATOM 709 N N . SER A 1 98 ? -5.419 -2.879 11.892 1.00 98.25 98 SER A N 1
ATOM 710 C CA . SER A 1 98 ? -5.219 -2.024 13.067 1.00 98.25 98 SER A CA 1
ATOM 711 C C . SER A 1 98 ? -6.520 -1.347 13.509 1.00 98.25 98 SER A C 1
ATOM 713 O O . SER A 1 98 ? -6.893 -1.417 14.684 1.00 98.25 98 SER A O 1
ATOM 715 N N . THR A 1 99 ? -7.272 -0.768 12.564 1.00 98.44 99 THR A N 1
ATOM 716 C CA . THR A 1 99 ? -8.578 -0.155 12.849 1.00 98.44 99 THR A CA 1
ATOM 717 C C . THR A 1 99 ? -9.561 -1.173 13.419 1.00 98.44 99 THR A C 1
ATOM 719 O O . THR A 1 99 ? -10.158 -0.913 14.459 1.00 98.44 99 THR A O 1
ATOM 722 N N . LEU A 1 100 ? -9.687 -2.355 12.805 1.00 98.44 100 LEU A N 1
ATOM 723 C CA . LEU A 1 100 ? -10.576 -3.414 13.295 1.00 98.44 100 LEU A CA 1
ATOM 724 C C . LEU A 1 100 ? -10.220 -3.857 14.716 1.00 98.44 100 LEU A C 1
ATOM 726 O O . LEU A 1 100 ? -11.111 -4.054 15.545 1.00 98.44 100 LEU A O 1
ATOM 730 N N . GLN A 1 101 ? -8.928 -4.002 15.012 1.00 98.38 101 GLN A N 1
ATOM 731 C CA . GLN A 1 101 ? -8.483 -4.378 16.348 1.00 98.38 101 GLN A CA 1
ATOM 732 C C . GLN A 1 101 ? -8.809 -3.288 17.375 1.00 98.38 101 GLN A C 1
ATOM 734 O O . GLN A 1 101 ? -9.313 -3.606 18.453 1.00 98.38 101 GLN A O 1
ATOM 739 N N . SER A 1 102 ? -8.586 -2.016 17.035 1.00 98.06 102 SER A N 1
ATOM 740 C CA . SER A 1 102 ? -8.969 -0.885 17.884 1.00 98.06 102 SER A CA 1
ATOM 741 C C . SER A 1 102 ? -10.479 -0.863 18.138 1.00 98.06 102 SER A C 1
ATOM 743 O O . SER A 1 102 ? -10.899 -0.817 19.294 1.00 98.06 102 SER A O 1
ATOM 745 N N . THR A 1 103 ? -11.298 -1.009 17.092 1.00 98.31 103 THR A N 1
ATOM 746 C CA . THR A 1 103 ? -12.760 -1.069 17.215 1.00 98.31 103 THR A CA 1
ATOM 747 C C . THR A 1 103 ? -13.215 -2.231 18.093 1.00 98.31 103 THR A C 1
ATOM 749 O O . THR A 1 103 ? -14.104 -2.046 18.919 1.00 98.31 103 THR A O 1
ATOM 752 N N . ARG A 1 104 ? -12.596 -3.413 17.983 1.00 98.44 104 ARG A N 1
ATOM 753 C CA . ARG A 1 104 ? -12.931 -4.569 18.831 1.00 98.44 104 ARG A CA 1
ATOM 754 C C . ARG A 1 104 ? -12.664 -4.291 20.313 1.00 98.44 104 ARG A C 1
ATOM 756 O O . ARG A 1 104 ? -13.498 -4.633 21.146 1.00 98.44 104 ARG A O 1
ATOM 763 N N . VAL A 1 105 ? -11.536 -3.657 20.640 1.00 98.44 105 VAL A N 1
ATOM 764 C CA . VAL A 1 105 ? -11.200 -3.271 22.024 1.00 98.44 105 VAL A CA 1
ATOM 765 C C . VAL A 1 105 ? -12.194 -2.241 22.563 1.00 98.44 105 VAL A C 1
ATOM 767 O O . VAL A 1 105 ? -12.677 -2.376 23.689 1.00 98.44 105 VAL A O 1
ATOM 770 N N . THR A 1 106 ? -12.542 -1.234 21.759 1.00 98.31 106 THR A N 1
ATOM 771 C CA . THR A 1 106 ? -13.548 -0.232 22.133 1.00 98.31 106 THR A CA 1
ATOM 772 C C . THR A 1 106 ? -14.920 -0.869 22.335 1.00 98.31 106 THR A C 1
ATOM 774 O O . THR A 1 106 ? -15.577 -0.569 23.327 1.00 98.31 106 THR A O 1
ATOM 777 N N . ASN A 1 107 ? -15.332 -1.783 21.453 1.00 98.56 107 ASN A N 1
ATOM 778 C CA . ASN A 1 107 ? -16.607 -2.486 21.572 1.00 98.56 107 ASN A CA 1
ATOM 779 C C . ASN A 1 107 ? -16.672 -3.340 22.845 1.00 98.56 107 ASN A C 1
ATOM 781 O O . ASN A 1 107 ? -17.623 -3.212 23.604 1.00 98.56 107 ASN A O 1
ATOM 785 N N . GLY A 1 108 ? -15.633 -4.131 23.137 1.00 98.38 108 GLY A N 1
ATOM 786 C CA . GLY A 1 108 ? -15.583 -4.920 24.375 1.00 98.38 108 GLY A CA 1
ATOM 787 C C . GLY A 1 108 ? -15.616 -4.045 25.636 1.00 98.38 108 GLY A C 1
ATOM 788 O O . GLY A 1 108 ? -16.245 -4.396 26.630 1.00 98.38 108 GLY A O 1
ATOM 789 N N . SER A 1 109 ? -14.995 -2.862 25.580 1.00 98.31 109 SER A N 1
ATOM 790 C CA . SER A 1 109 ? -15.044 -1.882 26.676 1.00 98.31 109 SER A CA 1
ATOM 791 C C . SER A 1 109 ? -16.448 -1.281 26.843 1.00 98.31 109 SER A C 1
ATOM 793 O O . SER A 1 109 ? -16.914 -1.108 27.969 1.00 98.31 109 SER A O 1
ATOM 795 N N . ALA A 1 110 ? -17.137 -0.984 25.736 1.00 98.25 110 ALA A N 1
ATOM 796 C CA . ALA A 1 110 ? -18.514 -0.494 25.739 1.00 98.25 110 ALA A CA 1
ATOM 797 C C . ALA A 1 110 ? -19.499 -1.554 26.260 1.00 98.25 110 ALA A C 1
ATOM 799 O O . ALA A 1 110 ? -20.373 -1.227 27.058 1.00 98.25 110 ALA A O 1
ATOM 800 N N . GLU A 1 111 ? -19.327 -2.822 25.879 1.00 98.50 111 GLU A N 1
ATOM 801 C CA . GLU A 1 111 ? -20.112 -3.955 26.390 1.00 98.50 111 GLU A CA 1
ATOM 802 C C . GLU A 1 111 ? -19.923 -4.149 27.901 1.00 98.50 111 GLU A C 1
ATOM 804 O O . GLU A 1 111 ? -20.899 -4.348 28.632 1.00 98.50 111 GLU A O 1
ATOM 809 N N . ALA A 1 112 ? -18.685 -4.036 28.391 1.00 97.94 112 ALA A N 1
ATOM 810 C CA . ALA A 1 112 ? -18.392 -4.102 29.821 1.00 97.94 112 ALA A CA 1
ATOM 811 C C . ALA A 1 112 ? -19.047 -2.943 30.589 1.00 97.94 112 ALA A C 1
ATOM 813 O O . ALA A 1 112 ? -19.686 -3.166 31.617 1.00 97.94 112 ALA A O 1
ATOM 814 N N . LEU A 1 113 ? -18.951 -1.714 30.069 1.00 98.00 113 LEU A N 1
ATOM 815 C CA . LEU A 1 113 ? -19.575 -0.538 30.681 1.00 98.00 113 LEU A CA 1
ATOM 816 C C . LEU A 1 113 ? -21.106 -0.628 30.677 1.00 98.00 113 LEU A C 1
ATOM 818 O O . LEU A 1 113 ? -21.749 -0.278 31.667 1.00 98.00 113 LEU A O 1
ATOM 822 N N . HIS A 1 114 ? -21.687 -1.118 29.584 1.00 97.81 114 HIS A N 1
ATOM 823 C CA . HIS A 1 114 ? -23.120 -1.370 29.481 1.00 97.81 114 HIS A CA 1
ATOM 824 C C . HIS A 1 114 ? -23.577 -2.391 30.532 1.00 97.81 114 HIS A C 1
ATOM 826 O O . HIS A 1 114 ? -24.541 -2.14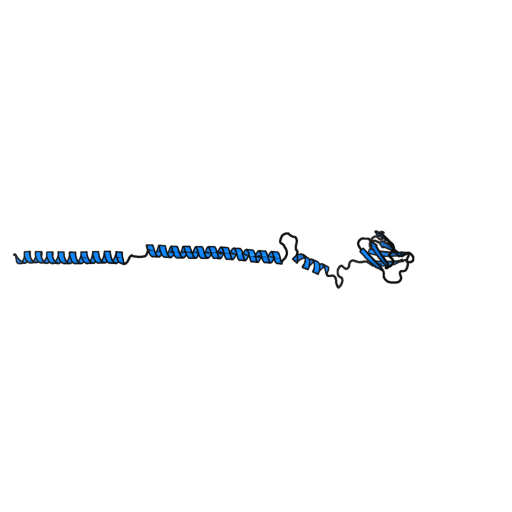3 31.252 1.00 97.81 114 HIS A O 1
ATOM 832 N N . SER A 1 115 ? -22.844 -3.498 30.679 1.00 96.94 115 SER A N 1
ATOM 833 C CA . SER A 1 115 ? -23.151 -4.539 31.669 1.00 96.94 115 SER A CA 1
ATOM 834 C C . SER A 1 115 ? -23.058 -4.017 33.106 1.00 96.94 115 SER A C 1
ATOM 836 O O . SER A 1 115 ? -23.965 -4.249 33.899 1.00 96.94 115 SER A O 1
ATOM 838 N N . ALA A 1 116 ? -22.015 -3.244 33.425 1.00 95.19 116 ALA A N 1
ATOM 839 C CA . ALA A 1 116 ? -21.875 -2.612 34.737 1.00 95.19 116 ALA A CA 1
ATOM 840 C C . ALA A 1 116 ? -22.998 -1.597 35.016 1.00 95.19 116 ALA A C 1
ATOM 842 O O . ALA A 1 116 ? -23.488 -1.503 36.138 1.00 95.19 116 ALA A O 1
ATOM 843 N N . SER A 1 117 ? -23.438 -0.855 33.994 1.00 94.69 117 SER A N 1
ATOM 844 C CA . SER A 1 117 ? -24.544 0.101 34.128 1.00 94.69 117 SER A CA 1
ATOM 845 C C . SER A 1 117 ? -25.870 -0.605 34.417 1.00 94.69 117 SER A C 1
ATOM 847 O O . SER A 1 117 ? -26.606 -0.157 35.291 1.00 94.69 117 SER A O 1
ATOM 849 N N . LEU A 1 118 ? -26.143 -1.729 33.743 1.00 93.06 118 LEU A N 1
ATOM 850 C CA . LEU A 1 118 ? -27.310 -2.572 34.021 1.00 93.06 118 LEU A CA 1
ATOM 851 C C . LEU A 1 118 ? -27.286 -3.138 35.444 1.00 93.06 118 LEU A C 1
ATOM 853 O O . LEU A 1 118 ? -28.319 -3.176 36.105 1.00 93.06 118 LEU A O 1
ATOM 857 N N . GLU A 1 119 ? -26.120 -3.562 35.932 1.00 89.62 119 GLU A N 1
ATOM 858 C CA . GLU A 1 119 ? -25.978 -4.063 37.302 1.00 89.62 119 GLU A CA 1
ATOM 859 C C . GLU A 1 119 ? -26.250 -2.963 38.340 1.00 89.62 119 GLU A C 1
ATOM 861 O O . GLU A 1 119 ? -26.976 -3.189 39.308 1.00 89.62 119 GLU A O 1
ATOM 866 N N . ILE A 1 120 ? -25.740 -1.749 38.108 1.00 87.94 120 ILE A N 1
ATOM 867 C CA . ILE A 1 120 ? -26.014 -0.585 38.963 1.00 87.94 120 ILE A CA 1
ATOM 868 C C . ILE A 1 120 ? -27.502 -0.213 38.929 1.00 87.94 120 ILE A C 1
ATOM 870 O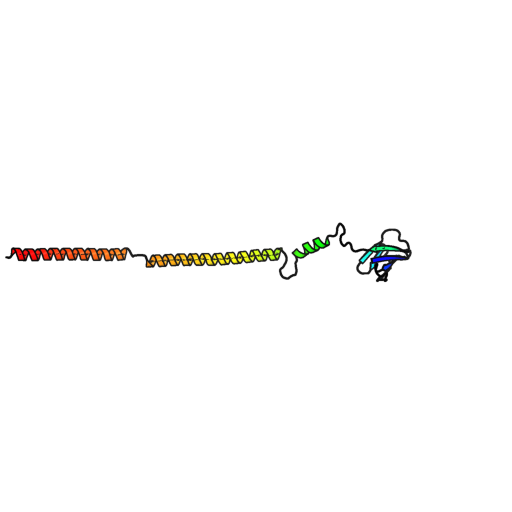 O . ILE A 1 120 ? -28.092 0.039 39.980 1.00 87.94 120 ILE A O 1
ATOM 874 N N . GLU A 1 121 ? -28.121 -0.189 37.746 1.00 87.88 121 GLU A N 1
ATOM 875 C CA . GLU A 1 121 ? -29.554 0.083 37.591 1.00 87.88 121 GLU A CA 1
ATOM 876 C C . GLU A 1 121 ? -30.397 -0.953 38.345 1.00 87.88 121 GLU A C 1
ATOM 878 O O . GLU A 1 121 ? -31.285 -0.584 39.116 1.00 87.88 121 GLU A O 1
ATOM 883 N N . ALA A 1 122 ? -30.080 -2.240 38.188 1.00 82.88 122 ALA A N 1
ATOM 884 C CA . ALA A 1 122 ? -30.746 -3.325 38.900 1.00 82.88 122 ALA A CA 1
ATOM 885 C C . ALA A 1 122 ? -30.554 -3.221 40.421 1.00 82.88 122 ALA A C 1
ATOM 887 O O . ALA A 1 122 ? -31.485 -3.504 41.171 1.00 82.88 122 ALA A O 1
ATOM 888 N N . GLY A 1 123 ? -29.384 -2.773 40.886 1.00 77.50 123 GLY A N 1
ATOM 889 C CA . GLY A 1 123 ? -29.120 -2.519 42.304 1.00 77.50 123 GLY A CA 1
ATOM 890 C C . GLY A 1 123 ? -29.892 -1.323 42.872 1.00 77.50 123 GLY A C 1
ATOM 891 O O . GLY A 1 123 ? -30.274 -1.347 44.037 1.00 77.50 123 GLY A O 1
ATOM 892 N N . PHE A 1 124 ? -30.156 -0.290 42.065 1.00 74.62 124 PHE A N 1
ATOM 893 C CA . PHE A 1 124 ? -30.914 0.892 42.493 1.00 74.62 124 PHE A CA 1
ATOM 894 C C . PHE A 1 124 ? -32.436 0.693 42.410 1.00 74.62 124 PHE A C 1
ATOM 896 O O . PHE A 1 124 ? -33.170 1.169 43.271 1.00 74.62 124 PHE A O 1
ATOM 903 N N . SER A 1 125 ? -32.919 -0.017 41.386 1.00 62.94 125 SER A N 1
ATOM 904 C CA . SER A 1 125 ? -34.340 -0.358 41.212 1.00 62.94 125 SER A CA 1
ATOM 905 C C . SER A 1 125 ? -34.744 -1.652 41.934 1.00 62.94 125 SER A C 1
ATOM 907 O O . SER A 1 125 ? -35.928 -2.000 41.960 1.00 62.94 125 SER A O 1
ATOM 909 N N . GLY A 1 126 ? -33.779 -2.387 42.488 1.00 64.88 126 GLY A N 1
ATOM 910 C CA . GLY A 1 126 ? -33.996 -3.618 43.232 1.00 64.88 126 GLY A CA 1
ATOM 911 C C . GLY A 1 126 ? -34.595 -3.323 44.599 1.00 64.88 126 GLY A C 1
ATOM 912 O O . GLY A 1 126 ? -33.876 -3.101 45.567 1.00 64.88 126 GLY A O 1
ATOM 913 N N . VAL A 1 127 ? -35.925 -3.335 44.687 1.00 67.44 127 VAL A N 1
ATOM 914 C CA . VAL A 1 127 ? -36.630 -3.384 45.971 1.00 67.44 127 VAL A CA 1
ATOM 915 C C . VAL A 1 127 ? -36.162 -4.638 46.711 1.00 67.44 127 VAL A C 1
ATOM 917 O O . VAL A 1 127 ? -36.332 -5.755 46.217 1.00 67.44 127 VAL A O 1
ATOM 920 N N . SER A 1 128 ? -35.547 -4.470 47.882 1.00 73.19 128 SER A N 1
ATOM 921 C CA . SER A 1 128 ? -35.143 -5.603 48.711 1.00 73.19 128 SER A CA 1
ATOM 922 C C . SER A 1 128 ? -36.396 -6.294 49.246 1.00 73.19 128 SER A C 1
ATOM 924 O O . SER A 1 128 ? -37.093 -5.747 50.100 1.00 73.19 128 SER A O 1
ATOM 926 N N . LEU A 1 129 ? -36.697 -7.494 48.737 1.00 73.19 129 LEU A N 1
ATOM 927 C CA . LEU A 1 129 ? -37.859 -8.279 49.172 1.00 73.19 129 LEU A CA 1
ATOM 928 C C . LEU A 1 129 ? -37.825 -8.570 50.676 1.00 73.19 129 LEU A C 1
ATOM 930 O O . LEU A 1 129 ? -38.881 -8.668 51.292 1.00 73.19 129 LEU A O 1
ATOM 934 N N . ASP A 1 130 ? -36.636 -8.655 51.271 1.00 79.19 130 ASP A N 1
ATOM 935 C CA . ASP A 1 130 ? -36.477 -8.840 52.713 1.00 79.19 130 ASP A CA 1
ATOM 936 C C . ASP A 1 130 ? -36.849 -7.571 53.491 1.00 79.19 130 ASP A C 1
ATOM 938 O O . ASP A 1 130 ? -37.487 -7.649 54.542 1.00 79.19 130 ASP A O 1
ATOM 942 N N . GLU A 1 131 ? -36.505 -6.392 52.964 1.00 82.75 131 GLU A N 1
ATOM 943 C CA . GLU A 1 131 ? -36.868 -5.106 53.566 1.00 82.75 131 GLU A CA 1
ATOM 944 C C . GLU A 1 131 ? -38.367 -4.822 53.407 1.00 82.75 131 GLU A C 1
ATOM 946 O O . GLU A 1 131 ? -39.027 -4.420 54.368 1.00 82.75 131 GLU A O 1
ATOM 951 N N . GLU A 1 132 ? -38.947 -5.127 52.243 1.00 82.50 132 GLU A N 1
ATOM 952 C CA . GLU A 1 132 ? -40.398 -5.063 52.061 1.00 82.50 132 GLU A CA 1
ATOM 953 C C . GLU A 1 132 ? -41.144 -6.093 52.911 1.00 82.50 132 GLU A C 1
ATOM 955 O O . GLU A 1 132 ? -42.163 -5.748 53.508 1.00 82.50 132 GLU A O 1
ATOM 960 N N . ALA A 1 133 ? -40.633 -7.319 53.056 1.00 89.38 133 ALA A N 1
ATOM 961 C CA . ALA A 1 133 ? -41.227 -8.326 53.932 1.00 89.38 133 ALA A CA 1
ATOM 962 C C . ALA A 1 133 ? -41.158 -7.911 55.408 1.00 89.38 133 ALA A C 1
ATOM 964 O O . ALA A 1 133 ? -42.137 -8.085 56.136 1.00 89.38 133 ALA A O 1
ATOM 965 N N . ALA A 1 134 ? -40.045 -7.323 55.857 1.00 90.31 134 ALA A N 1
ATOM 966 C CA . ALA A 1 134 ? -39.916 -6.787 57.210 1.00 90.31 134 ALA A CA 1
ATOM 967 C C . ALA A 1 134 ? -40.899 -5.633 57.454 1.00 90.31 134 ALA A C 1
ATOM 969 O O . ALA A 1 134 ? -41.602 -5.622 58.468 1.00 90.31 134 ALA A O 1
ATOM 970 N N . ASN A 1 135 ? -41.011 -4.703 56.503 1.00 90.12 135 ASN A N 1
ATOM 971 C CA . ASN A 1 135 ? -41.955 -3.590 56.583 1.00 90.12 135 ASN A CA 1
ATOM 972 C C . ASN A 1 135 ? -43.415 -4.085 56.565 1.00 90.12 135 ASN A C 1
ATOM 974 O O . ASN A 1 135 ? -44.261 -3.607 57.323 1.00 90.12 135 ASN A O 1
ATOM 978 N N . LEU A 1 136 ? -43.710 -5.106 55.760 1.00 92.75 136 LEU A N 1
ATOM 979 C CA . LEU A 1 136 ? -45.015 -5.757 55.696 1.00 92.75 136 LEU A CA 1
ATOM 980 C C . LEU A 1 136 ? -45.347 -6.496 57.001 1.00 92.75 136 LEU A C 1
ATOM 982 O O . LEU A 1 136 ? -46.461 -6.358 57.505 1.00 92.75 136 LEU A O 1
ATOM 986 N N . LEU A 1 137 ? -44.393 -7.210 57.605 1.00 95.19 137 LEU A N 1
ATOM 987 C CA . LEU A 1 137 ? -44.557 -7.831 58.926 1.00 95.19 137 LEU A CA 1
ATOM 988 C C . LEU A 1 137 ? -44.800 -6.785 60.017 1.00 95.19 137 LEU A C 1
ATOM 990 O O . LEU A 1 137 ? -45.689 -6.962 60.850 1.00 95.19 137 LEU A O 1
ATOM 994 N N . GLN A 1 138 ? -44.066 -5.672 59.989 1.00 94.81 138 GLN A N 1
ATOM 995 C CA . GLN A 1 138 ? -44.264 -4.566 60.923 1.00 94.81 138 GLN A CA 1
ATOM 996 C C . GLN A 1 138 ? -45.668 -3.962 60.782 1.00 94.81 138 GLN A C 1
ATOM 998 O O . GLN A 1 138 ? -46.349 -3.741 61.786 1.00 94.81 138 GLN A O 1
ATOM 1003 N N . GLN A 1 139 ? -46.139 -3.749 59.551 1.00 96.12 139 GLN A N 1
ATOM 1004 C CA . GLN A 1 139 ? -47.501 -3.275 59.285 1.00 96.12 139 GLN A CA 1
ATOM 1005 C C . GLN A 1 139 ? -48.561 -4.283 59.748 1.00 96.12 139 GLN A C 1
ATOM 1007 O O . GLN A 1 139 ? -49.552 -3.889 60.364 1.00 96.12 139 GLN A O 1
ATOM 1012 N N . GLN A 1 140 ? -48.346 -5.583 59.527 1.00 95.25 140 GLN A N 1
ATOM 1013 C CA . GLN A 1 140 ? -49.241 -6.631 60.023 1.00 95.25 140 GLN A CA 1
ATOM 1014 C C . GLN A 1 140 ? -49.297 -6.658 61.555 1.00 95.25 140 GLN A C 1
ATOM 1016 O O . GLN A 1 140 ? -50.385 -6.742 62.129 1.00 95.25 140 GLN A O 1
ATOM 1021 N N . GLN A 1 141 ? -48.152 -6.540 62.230 1.00 95.12 141 GLN A N 1
ATOM 1022 C CA . GLN A 1 141 ? -48.082 -6.498 63.689 1.00 95.12 141 GLN A CA 1
ATOM 1023 C C . GLN A 1 141 ? -48.777 -5.251 64.247 1.00 95.12 141 GLN A C 1
ATOM 1025 O O . GLN A 1 141 ? -49.551 -5.353 65.201 1.00 95.12 141 GLN A O 1
ATOM 1030 N N . ALA A 1 142 ? -48.558 -4.087 63.629 1.00 95.69 142 ALA A N 1
ATOM 1031 C CA . ALA A 1 142 ? -49.250 -2.853 63.986 1.00 95.69 142 ALA A CA 1
ATOM 1032 C C . ALA A 1 142 ? -50.771 -2.999 63.821 1.00 95.69 142 ALA A C 1
ATOM 1034 O O . ALA A 1 142 ? -51.521 -2.638 64.726 1.00 95.69 142 ALA A O 1
ATOM 1035 N N . TYR A 1 143 ? -51.232 -3.611 62.726 1.00 95.25 143 TYR A N 1
ATOM 1036 C CA . TYR A 1 143 ? -52.654 -3.863 62.487 1.00 95.25 143 TYR A CA 1
ATOM 1037 C C . TYR A 1 143 ? -53.268 -4.792 63.545 1.00 95.25 143 TYR A C 1
ATOM 1039 O O . TYR A 1 143 ? -54.334 -4.499 64.093 1.00 95.25 143 TYR A O 1
ATOM 1047 N N . GLN A 1 144 ? -52.583 -5.887 63.891 1.00 96.69 144 GLN A N 1
ATOM 1048 C CA . GLN A 1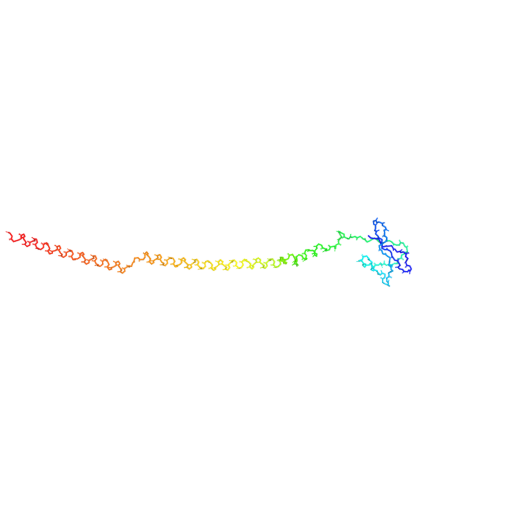 144 ? -53.014 -6.792 64.962 1.00 96.69 144 GLN A CA 1
ATOM 1049 C C . GLN A 1 144 ? -53.067 -6.083 66.322 1.00 96.69 144 GLN A C 1
ATOM 1051 O O . GLN A 1 144 ? -54.027 -6.266 67.077 1.00 96.69 144 GLN A O 1
ATOM 1056 N N . ALA A 1 145 ? -52.074 -5.244 66.628 1.00 94.38 145 ALA A N 1
ATOM 1057 C CA . ALA A 1 145 ? -52.061 -4.434 67.841 1.00 94.38 145 ALA A CA 1
ATOM 1058 C C . ALA A 1 145 ? -53.247 -3.455 67.870 1.00 94.38 145 ALA A C 1
ATOM 1060 O O . ALA A 1 145 ? -53.973 -3.410 68.865 1.00 94.38 145 ALA A O 1
ATOM 1061 N N . SER A 1 146 ? -53.520 -2.745 66.771 1.00 95.06 146 SER A N 1
ATOM 1062 C CA . SER A 1 146 ? -54.686 -1.860 66.643 1.00 95.06 146 SER A CA 1
ATOM 1063 C C . SER A 1 146 ? -56.012 -2.608 66.800 1.00 95.06 146 SER A C 1
ATOM 1065 O O . SER A 1 146 ? -56.911 -2.122 67.488 1.00 95.06 146 SER A O 1
ATOM 1067 N N . ALA A 1 147 ? -56.140 -3.811 66.235 1.00 95.00 147 ALA A N 1
ATOM 1068 C CA . ALA A 1 147 ? -57.329 -4.648 66.401 1.00 95.00 147 ALA A CA 1
ATOM 1069 C C . ALA A 1 147 ? -57.532 -5.084 67.863 1.00 95.00 147 ALA A C 1
ATOM 1071 O O . ALA A 1 147 ? -58.665 -5.122 68.359 1.00 95.00 147 ALA A O 1
ATOM 1072 N N . ARG A 1 148 ? -56.441 -5.373 68.581 1.00 92.75 148 ARG A N 1
ATOM 1073 C CA . ARG A 1 148 ? -56.492 -5.719 70.005 1.00 92.75 148 ARG A CA 1
ATOM 1074 C C . ARG A 1 148 ? -56.879 -4.520 70.865 1.00 92.75 148 ARG A C 1
ATOM 1076 O O . ARG A 1 148 ? -57.771 -4.661 71.695 1.00 92.75 148 ARG A O 1
ATOM 1083 N N . ILE A 1 149 ? -56.310 -3.343 70.591 1.00 93.81 149 ILE A N 1
ATOM 1084 C CA . ILE A 1 149 ? -56.708 -2.074 71.222 1.00 93.81 149 ILE A CA 1
ATOM 1085 C C . ILE A 1 149 ? -58.205 -1.820 71.013 1.00 93.81 149 ILE A C 1
ATOM 1087 O O . ILE A 1 149 ? -58.915 -1.531 71.972 1.00 93.81 149 ILE A O 1
ATOM 1091 N N . LEU A 1 150 ? -58.710 -1.984 69.786 1.00 93.62 150 LEU A N 1
ATOM 1092 C CA . LEU A 1 150 ? -60.132 -1.804 69.481 1.00 93.62 150 LEU A CA 1
ATOM 1093 C C . LEU A 1 150 ? -61.020 -2.803 70.237 1.00 93.62 150 LEU A C 1
ATOM 1095 O O . LEU A 1 150 ? -62.100 -2.442 70.701 1.00 93.62 150 LEU A O 1
ATOM 1099 N N . SER A 1 151 ? -60.572 -4.050 70.367 1.00 93.94 151 SER A N 1
AT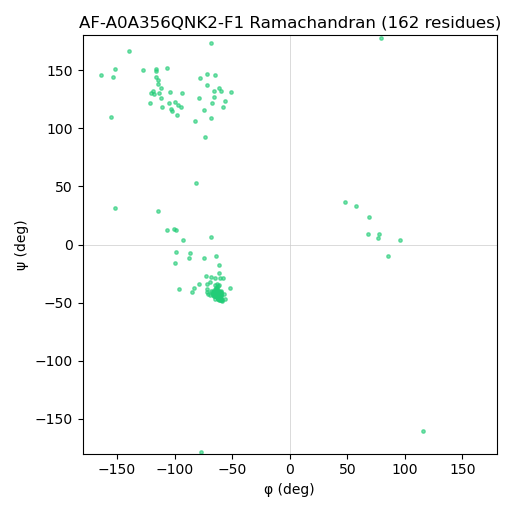OM 1100 C CA . SER A 1 151 ? -61.302 -5.088 71.103 1.00 93.94 151 SER A CA 1
ATOM 1101 C C . SER A 1 151 ? -61.389 -4.752 72.593 1.00 93.94 151 SER A C 1
ATOM 1103 O O . SER A 1 151 ? -62.481 -4.764 73.156 1.00 93.94 151 SER A O 1
ATOM 1105 N N . THR A 1 152 ? -60.273 -4.348 73.204 1.00 91.81 152 THR A N 1
ATOM 1106 C CA . THR A 1 152 ? -60.240 -3.885 74.597 1.00 91.81 152 THR A CA 1
ATOM 1107 C C . THR A 1 152 ? -61.088 -2.628 74.793 1.00 91.81 152 THR A C 1
ATOM 1109 O O . THR A 1 152 ? -61.839 -2.537 75.758 1.00 91.81 152 THR A O 1
ATOM 1112 N N . ALA A 1 153 ? -61.049 -1.677 73.855 1.00 92.25 153 ALA A N 1
ATOM 1113 C CA . ALA A 1 153 ? -61.896 -0.489 73.906 1.00 92.25 153 ALA A CA 1
ATOM 1114 C C . ALA A 1 153 ? -63.392 -0.847 73.866 1.00 92.25 153 ALA A C 1
ATOM 1116 O O . ALA A 1 153 ? -64.168 -0.294 74.643 1.00 92.25 153 ALA A O 1
ATOM 1117 N N . ARG A 1 154 ? -63.803 -1.800 73.014 1.00 91.88 154 ARG A N 1
ATOM 1118 C CA . ARG A 1 154 ? -65.188 -2.309 72.974 1.00 91.88 154 ARG A CA 1
ATOM 1119 C C . ARG A 1 154 ? -65.600 -2.976 74.285 1.00 91.88 154 ARG A C 1
ATOM 1121 O O . ARG A 1 154 ? -66.730 -2.784 74.720 1.00 91.88 154 ARG A O 1
ATOM 1128 N N . GLU A 1 155 ? -64.708 -3.741 74.907 1.00 91.94 155 GLU A N 1
ATOM 1129 C CA . GLU A 1 155 ? -64.964 -4.413 76.187 1.00 91.94 155 GLU A CA 1
ATOM 1130 C C . GLU A 1 155 ? -65.135 -3.410 77.335 1.00 91.94 155 GLU A C 1
ATOM 1132 O O . GLU A 1 155 ? -66.099 -3.506 78.097 1.00 91.94 155 GLU A O 1
ATOM 1137 N N . ILE A 1 156 ? -64.279 -2.383 77.398 1.00 89.62 156 ILE A N 1
ATOM 1138 C CA . ILE A 1 156 ? -64.424 -1.267 78.345 1.00 89.62 156 ILE A CA 1
ATOM 1139 C C . ILE A 1 156 ? -65.759 -0.551 78.117 1.00 89.62 156 ILE A C 1
ATOM 1141 O O . ILE A 1 156 ? -66.503 -0.314 79.065 1.00 89.62 156 ILE A O 1
ATOM 1145 N N . PHE A 1 157 ? -66.093 -0.242 76.862 1.00 90.50 157 PHE A N 1
ATOM 1146 C CA . PHE A 1 157 ? -67.334 0.457 76.524 1.00 90.50 157 PHE A CA 1
ATOM 1147 C C . PHE A 1 157 ? -68.577 -0.345 76.925 1.00 90.50 157 PHE A C 1
ATOM 1149 O O . PHE A 1 157 ? -69.526 0.210 77.476 1.00 90.50 157 PHE A O 1
ATOM 1156 N N . ARG A 1 158 ? -68.558 -1.662 76.693 1.00 89.56 158 ARG A N 1
ATOM 1157 C CA . ARG A 1 158 ? -69.637 -2.566 77.097 1.00 89.56 158 ARG A CA 1
ATOM 1158 C C . ARG A 1 158 ? -69.763 -2.657 78.614 1.00 89.56 158 ARG A C 1
ATOM 1160 O O . ARG A 1 158 ? -70.866 -2.536 79.123 1.00 89.56 158 ARG A O 1
ATOM 1167 N N . THR A 1 159 ? -68.643 -2.781 79.325 1.00 88.06 159 THR A N 1
ATOM 1168 C CA . THR A 1 159 ? -68.628 -2.809 80.796 1.00 88.06 159 THR A CA 1
ATOM 1169 C C . THR A 1 159 ? -69.216 -1.525 81.385 1.00 88.06 159 THR A C 1
ATOM 1171 O O . THR A 1 159 ? -69.971 -1.587 82.347 1.00 88.06 159 THR A O 1
ATOM 1174 N N . LEU A 1 160 ? -68.915 -0.363 80.790 1.00 84.12 160 LEU A N 1
ATOM 1175 C CA . LEU A 1 160 ? -69.488 0.918 81.212 1.00 84.12 160 LEU A CA 1
ATOM 1176 C C . LEU A 1 160 ? -71.004 0.983 80.976 1.00 84.12 160 LEU A C 1
ATOM 1178 O O . LEU A 1 160 ? -71.722 1.417 81.873 1.00 84.12 160 LEU A O 1
ATOM 1182 N N . ILE A 1 161 ? -71.493 0.532 79.814 1.00 86.00 161 ILE A N 1
ATOM 1183 C CA . ILE A 1 161 ? -72.935 0.495 79.505 1.00 86.00 161 ILE A CA 1
ATOM 1184 C C . ILE A 1 161 ? -73.690 -0.495 80.399 1.00 86.00 161 ILE A C 1
ATOM 1186 O O . ILE A 1 161 ? -74.769 -0.159 80.867 1.00 86.00 161 ILE A O 1
ATOM 1190 N N . ASP A 1 162 ? -73.130 -1.678 80.658 1.00 82.88 162 ASP A N 1
ATOM 1191 C CA . ASP A 1 162 ? -73.774 -2.716 81.476 1.00 82.88 162 ASP A CA 1
ATOM 1192 C C . ASP A 1 162 ? -73.752 -2.376 82.990 1.00 82.88 162 ASP A C 1
ATOM 1194 O O . ASP A 1 162 ? -74.416 -3.043 83.781 1.00 82.88 162 ASP A O 1
ATOM 1198 N N . SER A 1 163 ? -72.983 -1.356 83.407 1.00 69.94 163 SER A N 1
ATOM 1199 C CA . SER A 1 163 ? -72.866 -0.892 84.805 1.00 69.94 163 SER A CA 1
ATOM 1200 C C . SER A 1 163 ? -73.831 0.240 85.203 1.00 69.94 163 SER A C 1
ATOM 1202 O O . SER A 1 163 ? -73.751 0.738 86.329 1.00 69.94 163 SER A O 1
ATOM 1204 N N . ILE A 1 164 ? -74.726 0.641 84.295 1.00 55.88 164 ILE A N 1
ATOM 1205 C CA . ILE A 1 164 ? -75.818 1.612 84.502 1.00 55.88 164 ILE A CA 1
ATOM 1206 C C . ILE A 1 164 ? -77.150 0.865 84.448 1.00 55.88 164 ILE A C 1
ATOM 1208 O O . ILE A 1 164 ? -78.012 1.157 85.307 1.00 55.88 164 ILE A O 1
#